Protein AF-A0AAD8ZAQ5-F1 (afdb_monomer_lite)

Structure (mmCIF, N/CA/C/O backbone):
data_AF-A0AAD8ZAQ5-F1
#
_entry.id   AF-A0AAD8ZAQ5-F1
#
loop_
_atom_site.group_PDB
_atom_site.id
_atom_site.type_symbol
_atom_site.label_atom_id
_atom_site.label_alt_id
_atom_site.label_comp_id
_atom_site.label_asym_id
_atom_site.label_entity_id
_atom_site.label_seq_id
_atom_site.pdbx_PDB_ins_code
_atom_site.Cartn_x
_atom_site.Cartn_y
_atom_site.Cartn_z
_atom_site.occupancy
_atom_site.B_iso_or_equiv
_atom_site.auth_seq_id
_atom_site.auth_comp_id
_atom_site.auth_asym_id
_atom_site.auth_atom_id
_atom_site.pdbx_PDB_model_num
ATOM 1 N N . MET A 1 1 ? -4.313 1.802 -10.493 1.00 71.94 1 MET A N 1
ATOM 2 C CA . MET A 1 1 ? -2.948 1.272 -10.569 1.00 71.94 1 MET A CA 1
ATOM 3 C C . MET A 1 1 ? -3.072 -0.177 -10.948 1.00 71.94 1 MET A C 1
ATOM 5 O O . MET A 1 1 ? -3.307 -1.027 -10.097 1.00 71.94 1 MET A O 1
ATOM 9 N N . GLU A 1 2 ? -3.020 -0.402 -12.247 1.00 91.25 2 GLU A N 1
ATOM 10 C CA . GLU A 1 2 ? -2.856 -1.708 -12.868 1.00 91.25 2 GLU A CA 1
ATOM 11 C C . GLU A 1 2 ? -1.371 -1.887 -13.214 1.00 91.25 2 GLU A C 1
ATOM 13 O O . GLU A 1 2 ? -0.685 -0.938 -13.602 1.00 91.25 2 GLU A O 1
ATOM 18 N N . MET A 1 3 ? -0.852 -3.092 -12.996 1.00 94.62 3 MET A N 1
ATOM 19 C CA . MET A 1 3 ? 0.518 -3.459 -13.343 1.00 94.62 3 MET A CA 1
ATOM 20 C C . MET A 1 3 ? 0.480 -4.771 -14.117 1.00 94.62 3 MET A C 1
ATOM 22 O O . MET A 1 3 ? -0.142 -5.737 -13.674 1.00 94.62 3 MET A O 1
ATOM 26 N N . GLU A 1 4 ? 1.159 -4.811 -15.257 1.00 97.12 4 GLU A N 1
ATOM 27 C CA . GLU A 1 4 ? 1.240 -5.985 -16.122 1.00 97.12 4 GLU A CA 1
ATOM 28 C C . GLU A 1 4 ? 2.637 -6.603 -16.058 1.00 97.12 4 GLU A C 1
ATOM 30 O O . GLU A 1 4 ? 3.647 -5.906 -16.154 1.00 97.12 4 GLU A O 1
ATOM 35 N N . VAL A 1 5 ? 2.716 -7.928 -15.933 1.00 97.12 5 VAL A N 1
ATOM 36 C CA . VAL A 1 5 ? 3.996 -8.642 -16.018 1.00 97.12 5 VAL A CA 1
ATOM 37 C C . VAL A 1 5 ? 4.464 -8.653 -17.470 1.00 97.12 5 VAL A C 1
ATOM 39 O O . VAL A 1 5 ? 3.803 -9.224 -18.336 1.00 97.12 5 VAL A O 1
ATOM 42 N N . ILE A 1 6 ? 5.629 -8.062 -17.729 1.00 96.56 6 ILE A N 1
ATOM 43 C CA . ILE A 1 6 ? 6.214 -7.984 -19.079 1.00 96.56 6 ILE A CA 1
ATOM 44 C C . ILE A 1 6 ? 7.356 -8.977 -19.299 1.00 96.56 6 ILE A C 1
ATOM 46 O O . ILE A 1 6 ? 7.776 -9.193 -20.436 1.00 96.56 6 ILE A O 1
ATOM 50 N N . GLY A 1 7 ? 7.865 -9.591 -18.232 1.00 95.38 7 GLY A N 1
ATOM 51 C CA . GLY A 1 7 ? 8.906 -10.606 -18.322 1.00 95.38 7 GLY A CA 1
ATOM 52 C C . GLY A 1 7 ? 9.487 -10.981 -16.968 1.00 95.38 7 GLY A C 1
ATOM 53 O O . GLY A 1 7 ? 9.110 -10.430 -15.937 1.00 95.38 7 GLY A O 1
ATOM 54 N N . ALA A 1 8 ? 10.425 -11.919 -16.992 1.00 94.31 8 ALA A N 1
ATOM 55 C CA . ALA A 1 8 ? 11.219 -12.305 -15.839 1.00 94.31 8 ALA A CA 1
ATOM 56 C C . ALA A 1 8 ? 12.665 -12.564 -16.275 1.00 94.31 8 ALA A C 1
ATOM 58 O O . ALA A 1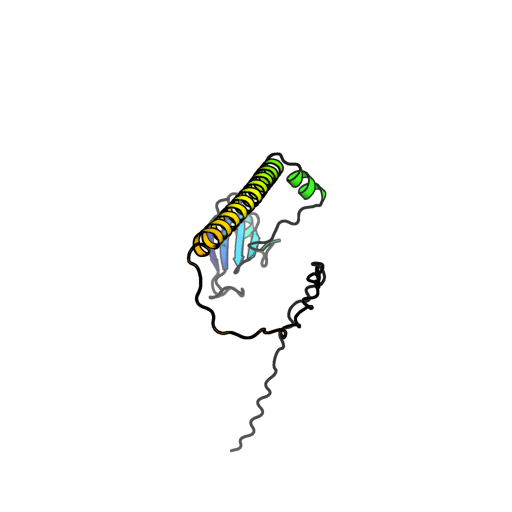 8 ? 12.912 -12.949 -17.421 1.00 94.31 8 ALA A O 1
ATOM 59 N N . ILE A 1 9 ? 13.608 -12.313 -15.373 1.00 93.25 9 ILE A N 1
ATOM 60 C CA . ILE A 1 9 ? 15.035 -12.557 -15.574 1.00 93.25 9 ILE A CA 1
ATOM 61 C C . ILE A 1 9 ? 15.425 -13.724 -14.678 1.00 93.25 9 ILE A C 1
ATOM 63 O O . ILE A 1 9 ? 15.369 -13.597 -13.457 1.00 93.25 9 ILE A O 1
ATOM 67 N N . ASP A 1 10 ? 15.803 -14.838 -15.294 1.00 93.62 10 ASP A N 1
ATOM 68 C CA . ASP A 1 10 ? 16.272 -16.035 -14.595 1.00 93.62 10 ASP A CA 1
ATOM 69 C C . ASP A 1 10 ? 17.726 -15.873 -14.120 1.00 93.62 10 ASP A C 1
ATOM 71 O O . ASP A 1 10 ? 18.494 -15.094 -14.694 1.00 93.62 10 ASP A O 1
ATOM 75 N N . ASP A 1 11 ? 18.108 -16.636 -13.090 1.00 92.88 11 ASP A N 1
ATOM 76 C CA . ASP A 1 11 ? 19.455 -16.666 -12.495 1.00 92.88 11 ASP A CA 1
ATOM 77 C C . ASP A 1 11 ? 19.996 -15.278 -12.076 1.00 92.88 11 ASP A C 1
ATOM 79 O O . ASP A 1 11 ? 21.207 -15.036 -12.040 1.00 92.88 11 ASP A O 1
ATOM 83 N N . PHE A 1 12 ? 19.102 -14.345 -11.747 1.00 91.19 12 PHE A N 1
ATOM 84 C CA . PHE A 1 12 ? 19.448 -13.014 -11.274 1.00 91.19 12 PHE A CA 1
ATOM 85 C C . PHE A 1 12 ? 19.829 -13.055 -9.784 1.00 91.19 12 PHE A C 1
ATOM 87 O O . PHE A 1 12 ? 19.084 -13.629 -8.989 1.00 91.19 12 PHE A O 1
ATOM 94 N N . PRO A 1 13 ? 20.950 -12.436 -9.360 1.00 87.94 13 PRO A N 1
ATOM 95 C CA . PRO A 1 13 ? 21.408 -12.455 -7.970 1.00 87.94 13 PRO A CA 1
ATOM 96 C C . PRO A 1 13 ? 20.539 -11.548 -7.079 1.00 87.94 13 PRO A C 1
ATOM 98 O O . PRO A 1 13 ? 20.970 -10.475 -6.664 1.00 87.94 13 PRO A O 1
ATOM 101 N N . CYS A 1 14 ? 19.313 -11.989 -6.817 1.00 85.06 14 CYS A N 1
ATOM 102 C CA . CYS A 1 14 ? 18.333 -11.385 -5.920 1.00 85.06 14 CYS A CA 1
ATOM 103 C C . CYS A 1 14 ? 18.047 -12.313 -4.738 1.00 85.06 14 CYS A C 1
ATOM 105 O O . CYS A 1 14 ? 18.435 -13.484 -4.728 1.00 85.06 14 CYS A O 1
ATOM 107 N N . GLU A 1 15 ? 17.344 -11.787 -3.744 1.00 82.50 15 GLU A N 1
ATOM 108 C CA . GLU A 1 15 ? 16.957 -12.524 -2.539 1.00 82.50 15 GLU A CA 1
ATOM 109 C C . GLU A 1 15 ? 15.739 -13.446 -2.765 1.00 82.50 15 GLU A C 1
ATOM 111 O O . GLU A 1 15 ? 15.395 -14.260 -1.906 1.00 82.50 15 GLU A O 1
ATOM 116 N N . VAL A 1 16 ? 15.119 -13.390 -3.952 1.00 81.88 16 VAL A N 1
ATOM 117 C CA . VAL A 1 16 ? 13.945 -14.203 -4.309 1.00 81.88 16 VAL A CA 1
ATOM 118 C C . VAL A 1 16 ? 14.311 -15.675 -4.513 1.00 81.88 16 VAL A C 1
ATOM 120 O O . VAL A 1 16 ? 15.282 -16.026 -5.192 1.00 81.88 16 VAL A O 1
ATOM 123 N N . PHE A 1 17 ? 13.469 -16.570 -3.987 1.00 77.81 17 PHE A N 1
ATOM 124 C CA . PHE A 1 17 ? 13.588 -18.007 -4.223 1.00 77.81 17 PHE A CA 1
ATOM 125 C C . PHE A 1 17 ? 13.548 -18.327 -5.725 1.00 77.81 17 PHE A C 1
ATOM 127 O O . PHE A 1 17 ? 12.617 -17.950 -6.432 1.00 77.81 17 PHE A O 1
ATOM 134 N N . GLY A 1 18 ? 14.551 -19.059 -6.209 1.00 83.31 18 GLY A N 1
ATOM 135 C CA . GLY A 1 18 ? 14.679 -19.386 -7.631 1.00 83.31 18 GLY A CA 1
ATOM 136 C C . GLY A 1 18 ? 15.398 -18.325 -8.465 1.00 83.31 18 GLY A C 1
ATOM 137 O O . GLY A 1 18 ? 15.511 -18.525 -9.670 1.00 83.31 18 GLY A O 1
ATOM 138 N N . LEU A 1 19 ? 15.915 -17.252 -7.843 1.00 89.06 19 LEU A N 1
ATOM 139 C CA . LEU A 1 19 ? 16.734 -16.224 -8.501 1.00 89.06 19 LEU A CA 1
ATOM 140 C C . LEU A 1 19 ? 16.043 -15.609 -9.729 1.00 89.06 19 LEU A C 1
ATOM 142 O O . LEU A 1 19 ? 16.692 -15.249 -10.707 1.00 89.06 19 LEU A O 1
ATOM 146 N N . GLN A 1 20 ? 14.713 -15.527 -9.700 1.00 92.50 20 GLN A N 1
ATOM 147 C CA . GLN A 1 20 ? 13.921 -15.010 -10.806 1.00 92.50 20 GLN A CA 1
ATOM 148 C C . GLN A 1 20 ? 13.375 -13.629 -10.449 1.00 92.50 20 GLN A C 1
ATOM 150 O O . GLN A 1 20 ? 12.518 -13.498 -9.576 1.00 92.50 20 GLN A O 1
ATOM 155 N N . LEU A 1 21 ? 13.848 -12.602 -11.155 1.00 93.62 21 LEU A N 1
ATOM 156 C CA . LEU A 1 21 ? 13.397 -11.227 -10.963 1.00 93.62 21 LEU A CA 1
ATOM 157 C C . LEU A 1 21 ? 12.287 -10.894 -11.964 1.00 93.62 21 LEU A C 1
ATOM 159 O O . LEU A 1 21 ? 12.521 -10.866 -13.174 1.00 93.62 21 LEU A O 1
ATOM 163 N N . VAL A 1 22 ? 11.077 -10.636 -11.471 1.00 94.81 22 VAL A N 1
ATOM 164 C CA . VAL A 1 22 ? 9.905 -10.339 -12.310 1.00 94.81 22 VAL A CA 1
ATOM 165 C C . VAL A 1 22 ? 9.854 -8.851 -12.645 1.00 94.81 22 VAL A C 1
ATOM 167 O O . VAL A 1 22 ? 9.978 -8.012 -11.755 1.00 94.81 22 VAL A O 1
ATOM 170 N N . LEU A 1 23 ? 9.633 -8.529 -13.922 1.00 96.50 23 LEU A N 1
ATOM 171 C CA . LEU A 1 23 ? 9.471 -7.169 -14.428 1.00 96.50 23 LEU A CA 1
ATOM 172 C C . LEU A 1 23 ? 7.998 -6.833 -14.669 1.00 96.50 23 LEU A C 1
ATOM 174 O O . LEU A 1 23 ? 7.261 -7.581 -15.317 1.00 96.50 23 LEU A O 1
ATOM 178 N N . LEU A 1 24 ? 7.603 -5.659 -14.195 1.00 97.19 24 LEU A N 1
ATOM 179 C CA . LEU A 1 24 ? 6.243 -5.141 -14.193 1.00 97.19 24 LEU A CA 1
ATOM 180 C C . LEU A 1 24 ? 6.207 -3.806 -14.941 1.00 97.19 24 LEU A C 1
ATOM 182 O O . LEU A 1 24 ? 7.024 -2.927 -14.680 1.00 97.19 24 LEU A O 1
ATOM 186 N N . LEU A 1 25 ? 5.254 -3.637 -15.850 1.00 97.38 25 LEU A N 1
ATOM 187 C CA . LEU A 1 25 ? 4.922 -2.361 -16.475 1.00 97.38 25 LEU A CA 1
ATOM 188 C C . LEU A 1 25 ? 3.709 -1.769 -15.762 1.00 97.38 25 LEU A C 1
ATOM 190 O O . LEU A 1 25 ? 2.661 -2.406 -15.692 1.00 97.38 25 LEU A O 1
ATOM 194 N N . CYS A 1 26 ? 3.845 -0.551 -15.256 1.00 96.75 26 CYS A N 1
ATOM 195 C CA . CYS A 1 26 ? 2.744 0.191 -14.654 1.00 96.75 26 CYS A CA 1
ATOM 196 C C . CYS A 1 26 ? 2.041 1.073 -15.703 1.00 96.75 26 CYS A C 1
ATOM 198 O O . CYS A 1 26 ? 2.641 1.470 -16.705 1.00 96.75 26 CYS A O 1
ATOM 200 N N . GLU A 1 27 ? 0.767 1.404 -15.469 1.00 95.62 27 GLU A N 1
ATOM 201 C CA . GLU A 1 27 ? -0.045 2.311 -16.306 1.00 95.62 27 GLU A CA 1
ATOM 202 C C . GLU A 1 27 ? 0.622 3.674 -16.571 1.00 95.62 27 GLU A C 1
ATOM 204 O O . GLU A 1 27 ? 0.371 4.307 -17.598 1.00 95.62 27 GLU A O 1
ATOM 209 N N . ASP A 1 28 ? 1.472 4.137 -15.653 1.00 94.25 28 ASP A N 1
ATOM 210 C CA . ASP A 1 28 ? 2.235 5.384 -15.777 1.00 94.25 28 ASP A CA 1
ATOM 211 C C . ASP A 1 28 ? 3.435 5.279 -16.745 1.00 94.25 28 ASP A C 1
ATOM 213 O O . ASP A 1 28 ? 4.095 6.279 -17.032 1.00 94.25 28 ASP A O 1
ATOM 217 N N . GLY A 1 29 ? 3.690 4.085 -17.288 1.00 95.44 29 GLY A N 1
ATOM 218 C CA . GLY A 1 29 ? 4.786 3.774 -18.199 1.00 95.44 29 GLY A CA 1
ATOM 219 C C . GLY A 1 29 ? 6.092 3.387 -17.504 1.00 95.44 29 GLY A C 1
ATOM 220 O O . GLY A 1 29 ? 7.036 2.994 -18.196 1.00 95.44 29 GLY A O 1
ATOM 221 N N . ASN A 1 30 ? 6.160 3.466 -16.173 1.00 97.12 30 ASN A N 1
ATOM 222 C CA . ASN A 1 30 ? 7.325 3.056 -15.402 1.00 97.12 30 ASN A CA 1
ATOM 223 C C . ASN A 1 30 ? 7.464 1.528 -15.379 1.00 97.12 30 ASN A C 1
ATOM 225 O O . ASN A 1 30 ? 6.480 0.784 -15.424 1.00 97.12 30 ASN A O 1
ATOM 229 N N . ILE A 1 31 ? 8.711 1.065 -15.294 1.00 97.56 31 ILE A N 1
ATOM 230 C CA . ILE A 1 31 ? 9.061 -0.348 -15.187 1.00 97.56 31 ILE A CA 1
ATOM 231 C C . ILE A 1 31 ? 9.568 -0.626 -13.786 1.00 97.56 31 ILE A C 1
ATOM 233 O O . ILE A 1 31 ? 10.526 0.004 -13.329 1.00 97.56 31 ILE A O 1
ATOM 237 N N . TYR A 1 32 ? 8.974 -1.623 -13.152 1.00 97.00 32 TYR A N 1
ATOM 238 C CA . TYR A 1 32 ? 9.341 -2.072 -11.827 1.00 97.00 32 TYR A CA 1
ATOM 239 C C . TYR A 1 32 ? 9.903 -3.489 -11.856 1.00 97.00 32 TYR A C 1
ATOM 241 O O . TYR A 1 32 ? 9.530 -4.291 -12.709 1.00 97.00 32 TYR A O 1
ATOM 249 N N . ALA A 1 33 ? 10.787 -3.798 -10.918 1.00 95.69 33 ALA A N 1
ATOM 250 C CA . ALA A 1 33 ? 11.210 -5.153 -10.614 1.00 95.69 33 ALA A CA 1
ATOM 251 C C . ALA A 1 33 ? 10.723 -5.529 -9.216 1.00 95.69 33 ALA A C 1
ATOM 253 O O . ALA A 1 33 ? 10.831 -4.726 -8.292 1.00 95.69 33 ALA A O 1
ATOM 254 N N . HIS A 1 34 ? 10.172 -6.727 -9.076 1.00 93.50 34 HIS A N 1
ATOM 255 C CA . HIS A 1 34 ? 9.655 -7.222 -7.806 1.00 93.50 34 HIS A CA 1
ATOM 256 C C . HIS A 1 34 ? 10.655 -8.189 -7.170 1.00 93.50 34 HIS A C 1
ATOM 258 O O . HIS A 1 34 ? 10.898 -9.268 -7.714 1.00 93.50 34 HIS A O 1
ATOM 264 N N . GLU A 1 35 ? 11.192 -7.822 -6.010 1.00 92.31 35 GLU A N 1
ATOM 265 C CA . GLU A 1 35 ? 12.078 -8.648 -5.188 1.00 92.31 35 GLU A CA 1
ATOM 266 C C . GLU A 1 35 ? 11.458 -8.812 -3.796 1.00 92.31 35 GLU A C 1
ATOM 268 O O . GLU A 1 35 ? 11.427 -7.869 -3.017 1.00 92.31 35 GLU A O 1
ATOM 273 N N . ASP A 1 36 ? 10.956 -10.011 -3.490 1.00 88.56 36 ASP A N 1
ATOM 274 C CA . ASP A 1 36 ? 10.325 -10.347 -2.204 1.00 88.56 36 ASP A CA 1
ATOM 275 C C . ASP A 1 36 ? 9.214 -9.357 -1.789 1.00 88.56 36 ASP A C 1
ATOM 277 O O . ASP A 1 36 ? 8.149 -9.354 -2.400 1.00 88.56 36 ASP A O 1
ATOM 281 N N . GLU A 1 37 ? 9.442 -8.501 -0.792 1.00 90.00 37 GLU A N 1
ATOM 282 C CA . GLU A 1 37 ? 8.503 -7.459 -0.352 1.00 90.00 37 GLU A CA 1
ATOM 283 C C . GLU A 1 37 ? 8.885 -6.052 -0.854 1.00 90.00 37 GLU A C 1
ATOM 285 O O . GLU A 1 37 ? 8.384 -5.049 -0.347 1.00 90.00 37 GLU A O 1
ATOM 290 N N . VAL A 1 38 ? 9.773 -5.950 -1.844 1.00 92.50 38 VAL A N 1
ATOM 291 C CA . VAL A 1 38 ? 10.301 -4.685 -2.366 1.00 92.50 38 VAL A CA 1
ATOM 292 C C . VAL A 1 38 ? 9.988 -4.529 -3.849 1.00 92.50 38 VAL A C 1
ATOM 294 O O . VAL A 1 38 ? 10.235 -5.407 -4.679 1.00 92.50 38 VAL A O 1
ATOM 297 N N . LEU A 1 39 ? 9.458 -3.359 -4.200 1.00 93.88 39 LEU A N 1
ATOM 298 C CA . LEU A 1 39 ? 9.255 -2.948 -5.580 1.00 93.88 39 LEU A CA 1
ATOM 299 C C . LEU A 1 39 ? 10.323 -1.922 -5.974 1.00 93.88 39 LEU A C 1
ATOM 301 O O . LEU A 1 39 ? 10.396 -0.829 -5.414 1.00 93.88 39 LEU A O 1
ATOM 305 N N . HIS A 1 40 ? 11.137 -2.254 -6.968 1.00 95.56 40 HIS A N 1
ATOM 306 C CA . HIS A 1 40 ? 12.234 -1.417 -7.449 1.00 95.56 40 HIS A CA 1
ATOM 307 C C . HIS A 1 40 ? 11.823 -0.713 -8.738 1.00 95.56 40 HIS A C 1
ATOM 309 O O . HIS A 1 40 ? 11.517 -1.382 -9.717 1.00 95.56 40 HIS A O 1
ATOM 315 N N . LEU A 1 41 ? 11.850 0.618 -8.798 1.00 96.94 41 LEU A N 1
ATOM 316 C CA . LEU A 1 41 ? 11.702 1.354 -10.057 1.00 96.94 41 LEU A CA 1
ATOM 317 C C . LEU A 1 41 ? 12.984 1.197 -10.881 1.00 96.94 41 LEU A C 1
ATOM 319 O O . LEU A 1 41 ? 13.988 1.841 -10.588 1.00 96.94 41 LEU A O 1
ATOM 323 N N . VAL A 1 42 ? 12.973 0.363 -11.918 1.00 96.94 42 VAL A N 1
ATOM 324 C CA . VAL A 1 42 ? 14.197 -0.004 -12.652 1.00 96.94 42 VAL A CA 1
ATOM 325 C C . VAL A 1 42 ? 14.389 0.741 -13.974 1.00 96.94 42 VAL A C 1
ATOM 327 O O . VAL A 1 42 ? 15.513 0.803 -14.477 1.00 96.94 42 VAL A O 1
ATOM 330 N N . ALA A 1 43 ? 13.322 1.324 -14.527 1.00 97.50 43 ALA A N 1
ATOM 331 C CA . ALA A 1 43 ? 13.359 2.244 -15.668 1.00 97.50 43 ALA A CA 1
ATOM 332 C C . ALA A 1 43 ? 12.082 3.101 -15.707 1.00 97.50 43 ALA A C 1
ATOM 334 O O . ALA A 1 43 ? 11.027 2.655 -15.265 1.00 97.50 43 ALA A O 1
ATOM 335 N N . ARG A 1 44 ? 12.131 4.307 -16.286 1.00 97.00 44 ARG A N 1
ATOM 336 C CA . ARG A 1 44 ? 10.955 5.196 -16.407 1.00 97.00 44 ARG A CA 1
ATOM 337 C C . ARG A 1 44 ? 10.153 4.992 -17.693 1.00 97.00 44 ARG A C 1
ATOM 339 O O . ARG A 1 44 ? 9.176 5.688 -17.944 1.00 97.00 44 ARG A O 1
ATOM 346 N N . SER A 1 45 ? 10.612 4.099 -18.568 1.00 96.44 45 SER A N 1
ATOM 347 C CA . SER A 1 45 ? 9.893 3.699 -19.780 1.00 96.44 45 SER A CA 1
ATOM 348 C C . SER A 1 45 ? 10.457 2.408 -20.366 1.00 96.44 45 SER A C 1
ATOM 350 O O . SER A 1 45 ? 11.645 2.116 -20.217 1.00 96.44 45 SER A O 1
ATOM 352 N N . LEU A 1 46 ? 9.649 1.694 -21.156 1.00 95.75 46 LEU A N 1
ATOM 353 C CA . LEU A 1 46 ? 10.133 0.576 -21.980 1.00 95.75 46 LEU A CA 1
ATOM 354 C C . LEU A 1 46 ? 11.283 0.993 -22.907 1.00 95.75 46 LEU A C 1
ATOM 356 O O . LEU A 1 46 ? 12.232 0.241 -23.108 1.00 95.75 46 LEU A O 1
ATOM 360 N N . LYS A 1 47 ? 11.222 2.205 -23.474 1.00 96.44 47 LYS A N 1
ATOM 361 C CA . LYS A 1 47 ? 12.279 2.708 -24.361 1.00 96.44 47 LYS A CA 1
ATOM 362 C C . LYS A 1 47 ? 13.618 2.791 -23.630 1.00 96.44 47 LYS A C 1
ATOM 364 O O . LYS A 1 47 ? 14.624 2.365 -24.186 1.00 96.44 47 LYS A O 1
ATOM 369 N N . GLU A 1 48 ? 13.610 3.336 -22.417 1.00 96.12 48 GLU A N 1
ATOM 370 C CA . GLU A 1 48 ? 14.794 3.430 -21.564 1.00 96.12 48 GLU A CA 1
ATOM 371 C C . GLU A 1 48 ? 15.318 2.044 -21.181 1.00 96.12 48 GLU A C 1
ATOM 373 O O . GLU A 1 48 ? 16.513 1.797 -21.330 1.00 96.12 48 GLU A O 1
ATOM 378 N N . LEU A 1 49 ? 14.421 1.126 -20.801 1.00 95.12 49 LEU A N 1
ATOM 379 C CA . LEU A 1 49 ? 14.765 -0.260 -20.484 1.00 95.12 49 LEU A CA 1
ATOM 380 C C . LEU A 1 49 ? 15.533 -0.935 -21.633 1.00 95.12 49 LEU A C 1
ATOM 382 O O . LEU A 1 49 ? 16.561 -1.565 -21.405 1.00 95.12 49 LEU A O 1
ATOM 386 N N . PHE A 1 50 ? 15.074 -0.775 -22.879 1.00 94.31 50 PHE A N 1
ATOM 387 C CA . PHE A 1 50 ? 15.735 -1.379 -24.042 1.00 94.31 50 PHE A CA 1
ATOM 388 C C . PHE A 1 50 ? 16.991 -0.634 -24.505 1.00 94.31 50 PHE A C 1
ATOM 390 O O . PHE A 1 50 ? 17.865 -1.250 -25.113 1.00 94.31 50 PHE A O 1
ATOM 397 N N . SER A 1 51 ? 17.094 0.679 -24.270 1.00 95.38 51 SER A N 1
ATOM 398 C CA . SER A 1 51 ? 18.256 1.461 -24.713 1.00 95.38 51 SER A CA 1
ATOM 399 C C . SER A 1 51 ? 19.418 1.423 -23.729 1.00 95.38 51 SER A C 1
ATOM 401 O O . SER A 1 51 ? 20.572 1.385 -24.148 1.00 95.38 51 SER A O 1
ATOM 403 N N . SER A 1 52 ? 19.107 1.482 -22.437 1.00 93.44 52 SER A N 1
ATOM 404 C CA . SER A 1 52 ? 20.073 1.688 -21.354 1.00 93.44 52 SER A CA 1
ATOM 405 C C . SER A 1 52 ? 20.160 0.487 -20.413 1.00 93.44 52 SER A C 1
ATOM 407 O O . SER A 1 52 ? 21.078 0.424 -19.600 1.00 93.44 52 SER A O 1
ATOM 409 N N . GLY A 1 53 ? 19.236 -0.469 -20.535 1.00 92.88 53 GLY A N 1
ATOM 410 C CA . GLY A 1 53 ? 19.069 -1.550 -19.574 1.00 92.88 53 GLY A CA 1
ATOM 411 C C . GLY A 1 53 ? 18.242 -1.117 -18.365 1.00 92.88 53 GLY A C 1
ATOM 412 O O . GLY A 1 53 ? 17.670 -0.027 -18.324 1.00 92.88 53 GLY A O 1
ATOM 413 N N . MET A 1 54 ? 18.183 -2.002 -17.375 1.00 92.69 54 MET A N 1
ATOM 414 C CA . MET A 1 54 ? 17.525 -1.744 -16.098 1.00 92.69 54 MET A CA 1
ATOM 415 C C . MET A 1 54 ? 18.545 -1.296 -15.046 1.00 92.69 54 MET A C 1
ATOM 417 O O . MET A 1 54 ? 19.680 -1.775 -15.034 1.00 92.69 54 MET A O 1
ATOM 421 N N . THR A 1 55 ? 18.135 -0.417 -14.137 1.00 94.62 55 THR A N 1
ATOM 422 C CA . THR A 1 55 ? 18.929 -0.060 -12.955 1.00 94.62 55 THR A CA 1
ATOM 423 C C . THR A 1 55 ? 18.484 -0.920 -11.780 1.00 94.62 55 THR A C 1
ATOM 425 O O . THR A 1 55 ? 17.316 -0.879 -11.415 1.00 94.62 55 THR A O 1
ATOM 428 N N . PHE A 1 56 ? 19.399 -1.667 -11.161 1.00 91.00 56 PHE A N 1
ATOM 429 C CA . PHE A 1 56 ? 19.126 -2.487 -9.976 1.00 91.00 56 PHE A CA 1
ATOM 430 C C . PHE A 1 56 ? 20.121 -2.133 -8.854 1.00 91.00 56 PHE A C 1
ATOM 432 O O . PHE A 1 56 ? 21.309 -1.999 -9.165 1.00 91.00 56 PHE A O 1
ATOM 439 N N . PRO A 1 57 ? 19.695 -1.941 -7.586 1.00 88.62 57 PRO A N 1
ATOM 440 C CA . PRO A 1 57 ? 18.368 -2.184 -6.992 1.00 88.62 57 PRO A CA 1
ATOM 441 C C . PRO A 1 57 ? 17.327 -1.068 -7.237 1.00 88.62 57 PRO A C 1
ATOM 443 O O . PRO A 1 57 ? 16.451 -0.844 -6.421 1.00 88.62 57 PRO A O 1
ATOM 446 N N . GLY A 1 58 ? 17.382 -0.341 -8.350 1.00 91.19 58 GLY A N 1
ATOM 447 C CA . GLY A 1 58 ? 16.358 0.638 -8.724 1.00 91.19 58 GLY A CA 1
ATOM 448 C C . GLY A 1 58 ? 16.788 2.089 -8.525 1.00 91.19 58 GLY A C 1
ATOM 449 O O . GLY A 1 58 ? 17.728 2.403 -7.800 1.00 91.19 58 GLY A O 1
ATOM 450 N N . ILE A 1 59 ? 16.098 2.975 -9.237 1.00 95.44 59 ILE A N 1
ATOM 451 C CA . ILE A 1 59 ? 16.166 4.435 -9.118 1.00 95.44 59 ILE A CA 1
ATOM 452 C C . ILE A 1 59 ? 15.504 4.869 -7.804 1.00 95.44 59 ILE A C 1
ATOM 454 O O . ILE A 1 59 ? 16.005 5.752 -7.114 1.00 95.44 59 ILE A O 1
ATOM 458 N N . GLU A 1 60 ? 14.386 4.220 -7.482 1.00 94.88 60 GLU A N 1
ATOM 459 C CA . GLU A 1 60 ? 13.600 4.361 -6.258 1.00 94.88 60 GLU A CA 1
ATOM 460 C C . GLU A 1 60 ? 13.127 2.966 -5.831 1.00 94.88 60 GLU A C 1
ATOM 462 O O . GLU A 1 60 ? 12.985 2.071 -6.671 1.00 94.88 60 GLU A O 1
ATOM 467 N N . THR A 1 61 ? 12.888 2.779 -4.537 1.00 93.75 61 THR A N 1
ATOM 468 C CA . THR A 1 61 ? 12.438 1.509 -3.954 1.00 93.75 61 THR A CA 1
ATOM 469 C C . THR A 1 61 ? 11.243 1.752 -3.055 1.00 93.75 61 THR A C 1
ATOM 471 O O . THR A 1 61 ? 11.238 2.722 -2.300 1.00 93.75 61 THR A O 1
ATOM 474 N N . PHE A 1 62 ? 10.264 0.857 -3.114 1.00 91.81 62 PHE A N 1
ATOM 475 C CA . PHE A 1 62 ? 9.035 0.935 -2.335 1.00 91.81 62 PHE A CA 1
ATOM 476 C C . PHE A 1 62 ? 8.877 -0.364 -1.554 1.00 91.81 62 PHE A C 1
ATOM 478 O O . PHE A 1 62 ? 8.757 -1.431 -2.160 1.00 91.81 62 PHE A O 1
ATOM 485 N N . GLN A 1 63 ? 8.892 -0.283 -0.224 1.00 91.31 63 GLN A N 1
ATOM 486 C CA . GLN A 1 63 ? 8.708 -1.456 0.622 1.00 91.31 63 GLN A CA 1
ATOM 487 C C . GLN A 1 63 ? 7.210 -1.731 0.808 1.00 91.31 63 GLN A C 1
ATOM 489 O O . GLN A 1 63 ? 6.415 -0.838 1.117 1.00 91.31 63 GLN A O 1
ATOM 494 N N . LEU A 1 64 ? 6.804 -2.986 0.634 1.00 87.12 64 LEU A N 1
ATOM 495 C CA . LEU A 1 64 ? 5.441 -3.415 0.902 1.00 87.12 64 LEU A CA 1
ATOM 496 C C . LEU A 1 64 ? 5.100 -3.160 2.374 1.00 87.12 64 LEU A C 1
ATOM 498 O O . LEU A 1 64 ? 5.819 -3.566 3.283 1.00 87.12 64 LEU A O 1
ATOM 502 N N . GLY A 1 65 ? 3.980 -2.479 2.607 1.00 83.75 65 GLY A N 1
ATOM 503 C CA . GLY A 1 65 ? 3.539 -2.135 3.958 1.00 83.75 65 GLY A CA 1
ATOM 504 C C . GLY A 1 65 ? 4.293 -0.965 4.594 1.00 83.75 65 GLY A C 1
ATOM 505 O O . GLY A 1 65 ? 4.043 -0.668 5.762 1.00 83.75 65 GLY A O 1
ATOM 506 N N . GLU A 1 66 ? 5.168 -0.274 3.857 1.00 83.56 66 GLU A N 1
ATOM 507 C CA . GLU A 1 66 ? 5.760 0.974 4.329 1.00 83.56 66 GLU A CA 1
ATOM 508 C C . GLU A 1 66 ? 4.663 2.012 4.568 1.00 83.56 66 GLU A C 1
ATOM 510 O O . GLU A 1 66 ? 3.894 2.378 3.674 1.00 83.56 66 GLU A O 1
ATOM 515 N N . CYS A 1 67 ? 4.557 2.468 5.815 1.00 72.38 67 CYS A N 1
ATOM 516 C CA . CYS A 1 67 ? 3.688 3.583 6.140 1.00 72.38 67 CYS A CA 1
ATOM 517 C C . CYS A 1 67 ? 4.281 4.844 5.523 1.00 72.38 67 CYS A C 1
ATOM 519 O O . CYS A 1 67 ? 5.429 5.181 5.802 1.00 72.38 67 CYS A O 1
ATOM 521 N N . PHE A 1 68 ? 3.474 5.576 4.756 1.00 71.25 68 PHE A N 1
ATOM 522 C CA . PHE A 1 68 ? 3.838 6.920 4.329 1.00 71.25 68 PHE A CA 1
ATOM 523 C C . PHE A 1 68 ? 4.233 7.752 5.556 1.00 71.25 68 PHE A C 1
ATOM 525 O O . PHE A 1 68 ? 3.458 7.872 6.512 1.00 71.25 68 PHE A O 1
ATOM 532 N N . GLU A 1 69 ? 5.442 8.309 5.540 1.00 75.19 69 GLU A N 1
ATOM 533 C CA . GLU A 1 69 ? 5.835 9.312 6.520 1.00 75.19 69 GLU A CA 1
ATOM 534 C C . GLU A 1 69 ? 5.020 10.576 6.247 1.00 75.19 69 GLU A C 1
ATOM 536 O O . GLU A 1 69 ? 5.279 11.307 5.295 1.00 75.19 69 GLU A O 1
ATOM 541 N N . TYR A 1 70 ? 4.001 10.816 7.069 1.00 79.38 70 TYR A N 1
ATOM 542 C CA . TYR A 1 70 ? 3.274 12.078 7.037 1.00 79.38 70 TYR A CA 1
ATOM 543 C C . TYR A 1 70 ? 4.100 13.161 7.714 1.00 79.38 70 TYR A C 1
ATOM 545 O O . TYR A 1 70 ? 4.631 12.955 8.813 1.00 79.38 70 TYR A O 1
ATOM 553 N N . THR A 1 71 ? 4.134 14.348 7.114 1.00 87.06 71 THR A N 1
ATOM 554 C CA . THR A 1 71 ? 4.568 15.529 7.861 1.00 87.06 71 THR A CA 1
ATOM 555 C C . THR A 1 71 ? 3.559 15.857 8.963 1.00 87.06 71 THR A C 1
ATOM 557 O O . THR A 1 71 ? 2.398 15.430 8.938 1.00 87.06 71 THR A O 1
ATOM 560 N N . GLU A 1 72 ? 3.983 16.639 9.957 1.00 88.38 72 GLU A N 1
ATOM 561 C CA . GLU A 1 72 ? 3.092 17.066 11.039 1.00 88.38 72 GLU A CA 1
ATOM 562 C C . GLU A 1 72 ? 1.892 17.859 10.488 1.00 88.38 72 GLU A C 1
ATOM 564 O O . GLU A 1 72 ? 0.758 17.681 10.937 1.00 88.38 72 GLU A O 1
ATOM 569 N N . GLU A 1 73 ? 2.109 18.682 9.458 1.00 91.00 73 GLU A N 1
ATOM 570 C CA . GLU A 1 73 ? 1.051 19.439 8.792 1.00 91.00 73 GLU A CA 1
ATOM 571 C C . GLU A 1 73 ? 0.047 18.536 8.063 1.00 91.00 73 GLU A C 1
ATOM 573 O O . GLU A 1 73 ? -1.165 18.754 8.156 1.00 91.00 73 GLU A O 1
ATOM 578 N N . GLU A 1 74 ? 0.527 17.514 7.352 1.00 89.62 74 GLU A N 1
ATOM 579 C CA . GLU A 1 74 ? -0.325 16.553 6.645 1.00 89.62 74 GLU A CA 1
ATOM 580 C C . GLU A 1 74 ? -1.165 15.735 7.621 1.00 89.62 74 GLU A C 1
ATOM 582 O O . GLU A 1 74 ? -2.378 15.595 7.437 1.00 89.62 74 GLU A O 1
ATOM 587 N N . TYR A 1 75 ? -0.545 15.267 8.704 1.00 88.94 75 TYR A N 1
ATOM 588 C CA . TYR A 1 75 ? -1.231 14.538 9.760 1.00 88.94 75 TYR A CA 1
ATOM 589 C C . TYR A 1 75 ? -2.337 15.379 10.407 1.00 88.94 75 TYR A C 1
ATOM 591 O O . TYR A 1 75 ? -3.469 14.913 10.569 1.00 88.94 75 TYR A O 1
ATOM 599 N N . ASN A 1 76 ? -2.045 16.643 10.728 1.00 91.88 76 ASN A N 1
ATOM 600 C CA . ASN A 1 76 ? -3.027 17.556 11.307 1.00 91.88 76 ASN A CA 1
ATOM 601 C C . ASN A 1 76 ? -4.198 17.804 10.352 1.00 91.88 76 ASN A C 1
ATOM 603 O O . ASN A 1 76 ? -5.356 17.728 10.765 1.00 91.88 76 ASN A O 1
ATOM 607 N N . LYS A 1 77 ? -3.921 17.998 9.060 1.00 93.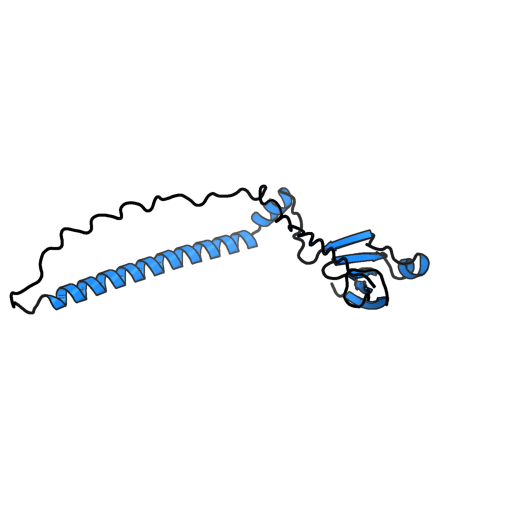19 77 LYS A N 1
ATOM 608 C CA . LYS A 1 77 ? -4.962 18.156 8.039 1.00 93.19 77 LYS A CA 1
ATOM 609 C C . LYS A 1 77 ? -5.872 16.927 7.948 1.00 93.19 77 LYS A C 1
ATOM 611 O O . LYS A 1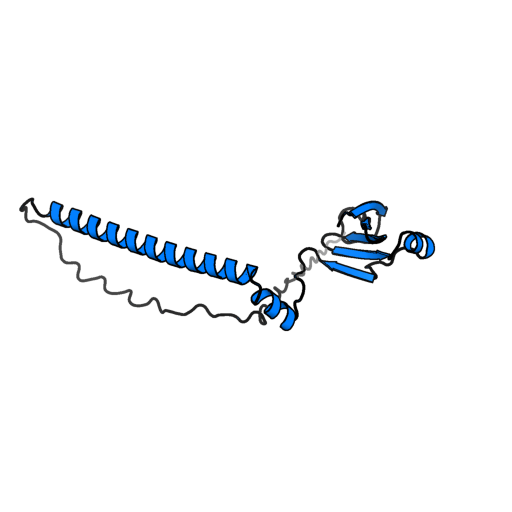 77 ? -7.090 17.078 7.864 1.00 93.19 77 LYS A O 1
ATOM 616 N N . ILE A 1 78 ? -5.304 15.720 7.991 1.00 90.75 78 ILE A N 1
ATOM 617 C CA . ILE A 1 78 ? -6.076 14.468 8.007 1.00 90.75 78 ILE A CA 1
ATOM 618 C C . ILE A 1 78 ? -6.944 14.403 9.268 1.00 90.75 78 ILE A C 1
ATOM 620 O O . ILE A 1 78 ? -8.138 14.115 9.185 1.00 90.75 78 ILE A O 1
ATOM 624 N N . MET A 1 79 ? -6.382 14.731 10.431 1.00 90.06 79 MET A N 1
ATOM 625 C CA . MET A 1 79 ? -7.106 14.728 11.705 1.00 90.06 79 MET A CA 1
ATOM 626 C C . MET A 1 79 ? -8.235 15.760 11.782 1.00 90.06 79 MET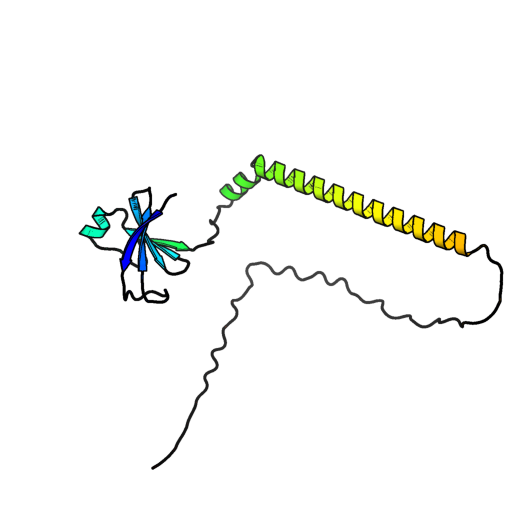 A C 1
ATOM 628 O O . MET A 1 79 ? -9.200 15.561 12.528 1.00 90.06 79 MET A O 1
ATOM 632 N N . GLU A 1 80 ? -8.135 16.846 11.020 1.00 93.25 80 GLU A N 1
ATOM 633 C CA . GLU A 1 80 ? -9.164 17.877 10.918 1.00 93.25 80 GLU A CA 1
ATOM 634 C C . GLU A 1 80 ? -10.273 17.558 9.908 1.00 93.25 80 GLU A C 1
ATOM 636 O O . GLU A 1 80 ? -11.298 18.254 9.918 1.00 93.25 80 GLU A O 1
ATOM 641 N N . SER A 1 81 ? -10.110 16.516 9.088 1.00 94.31 81 SER A N 1
ATOM 642 C CA . SER A 1 81 ? -11.111 16.099 8.102 1.00 94.31 81 SER A CA 1
ATOM 643 C C . SER A 1 81 ? -12.448 15.720 8.746 1.00 94.31 81 SER A C 1
ATOM 645 O O . SER A 1 81 ? -12.520 15.252 9.890 1.00 94.31 81 SER A O 1
ATOM 647 N N . SER A 1 82 ? -13.530 15.949 8.001 1.00 95.06 82 SER A N 1
ATOM 648 C CA . SER A 1 82 ? -14.894 15.587 8.401 1.00 95.06 82 SER A CA 1
ATOM 649 C C . SER A 1 82 ? -15.024 14.096 8.689 1.00 95.06 82 SER A C 1
ATOM 651 O O . SER A 1 82 ? -15.606 13.717 9.698 1.00 95.06 82 SER A O 1
ATOM 653 N N . GLU A 1 83 ? -14.418 13.275 7.841 1.00 94.50 83 GLU A N 1
ATOM 654 C CA . GLU A 1 83 ? -14.469 11.822 7.854 1.00 94.50 83 GLU A CA 1
ATOM 655 C C . GLU A 1 83 ? -13.839 11.277 9.138 1.00 94.50 83 GLU A C 1
ATOM 657 O O . GLU A 1 83 ? -14.452 10.488 9.856 1.00 94.50 83 GLU A O 1
ATOM 662 N N . VAL A 1 84 ? -12.641 11.755 9.498 1.00 93.38 84 VAL A N 1
ATOM 663 C CA . VAL A 1 84 ? -11.967 11.332 10.735 1.00 93.38 84 VAL A CA 1
ATOM 664 C C . VAL A 1 84 ? -12.732 11.803 11.971 1.00 93.38 84 VAL A C 1
ATOM 666 O O . VAL A 1 84 ? -12.807 11.079 12.966 1.00 93.38 84 VAL A O 1
ATOM 669 N N . LYS A 1 85 ? -13.317 13.004 11.933 1.00 95.69 85 LYS A N 1
ATOM 670 C CA . LYS A 1 85 ? -14.137 13.522 13.036 1.00 95.69 85 LYS A CA 1
ATOM 671 C C . LYS A 1 85 ? -15.412 12.708 13.232 1.00 95.69 85 LYS A C 1
ATOM 673 O O . LYS A 1 85 ? -15.736 12.390 14.372 1.00 95.69 85 LYS A O 1
ATOM 678 N N . GLU A 1 86 ? -16.095 12.348 12.152 1.00 97.00 86 GLU A N 1
ATOM 679 C CA . GLU A 1 86 ? -17.294 11.509 12.191 1.00 97.00 86 GLU A CA 1
ATOM 680 C C . GLU A 1 86 ? -16.971 10.122 12.752 1.00 97.00 86 GLU A C 1
ATOM 682 O O . GLU A 1 86 ? -17.613 9.682 13.702 1.00 97.00 86 GLU A O 1
ATOM 687 N N . VAL A 1 87 ? -15.900 9.484 12.271 1.00 97.06 87 VAL A N 1
ATOM 688 C CA . VAL A 1 87 ? -15.446 8.187 12.798 1.00 97.06 87 VAL A CA 1
ATOM 689 C C . VAL A 1 87 ? -15.113 8.270 14.291 1.00 97.06 87 VAL A C 1
ATOM 691 O O . VAL A 1 87 ? -15.489 7.385 15.061 1.00 97.06 87 VAL A O 1
ATOM 694 N N . LYS A 1 88 ? -14.436 9.337 14.735 1.00 95.19 88 LYS A N 1
ATOM 695 C CA . LYS A 1 88 ? -14.138 9.552 16.162 1.00 95.19 88 LYS A CA 1
ATOM 696 C C . LYS A 1 88 ? -15.402 9.727 16.997 1.00 95.19 88 LYS A C 1
ATOM 698 O O . LYS A 1 88 ? -15.464 9.218 18.114 1.00 95.19 88 LYS A O 1
ATOM 703 N N . GLU A 1 89 ? -16.381 10.450 16.472 1.00 97.06 89 GLU A N 1
ATOM 704 C CA . GLU A 1 89 ? -17.644 10.704 17.153 1.00 97.06 89 GLU A CA 1
ATOM 705 C C . GLU A 1 89 ? -18.481 9.427 17.282 1.00 97.06 89 GLU A C 1
ATOM 707 O O . GLU A 1 89 ? -18.945 9.106 18.374 1.00 97.06 89 GLU A O 1
ATOM 712 N N . GLU A 1 90 ? -18.615 8.653 16.206 1.00 97.62 90 GLU A N 1
ATOM 713 C CA . GLU A 1 90 ? -19.312 7.364 16.233 1.00 97.62 90 GLU A CA 1
ATOM 714 C C . GLU A 1 90 ? -18.619 6.376 17.176 1.00 97.62 90 GLU A C 1
ATOM 716 O O . GLU A 1 90 ? -19.276 5.713 17.980 1.00 97.62 90 GLU A O 1
ATOM 721 N N . HIS A 1 91 ? -17.283 6.343 17.172 1.00 97.62 91 HIS A N 1
ATOM 722 C CA . HIS A 1 91 ? -16.524 5.546 18.131 1.00 97.62 91 HIS A CA 1
ATOM 723 C C . HIS A 1 91 ? -16.783 5.981 19.582 1.00 97.62 91 HIS A C 1
ATOM 725 O O . HIS A 1 91 ? -16.941 5.131 20.459 1.00 97.62 91 HIS A O 1
ATOM 731 N N . ARG A 1 92 ? -16.860 7.293 19.853 1.00 97.81 92 ARG A N 1
ATOM 732 C CA . ARG A 1 92 ? -17.185 7.816 21.188 1.00 97.81 92 ARG A CA 1
ATOM 733 C C . ARG A 1 92 ? -18.578 7.373 21.632 1.00 97.81 92 ARG A C 1
ATOM 735 O O . ARG A 1 92 ? -18.701 6.806 22.713 1.00 97.81 92 ARG A O 1
ATOM 742 N N . LYS A 1 93 ? -19.598 7.579 20.796 1.00 98.19 93 LYS A N 1
ATOM 743 C CA . LYS A 1 93 ? -20.982 7.178 21.102 1.00 98.19 93 LYS A CA 1
ATOM 744 C C . LYS A 1 93 ? -21.099 5.679 21.343 1.00 98.19 93 LYS A C 1
ATOM 746 O O . LYS A 1 93 ? -21.776 5.263 22.275 1.00 98.19 93 LYS A O 1
ATOM 751 N N . PHE A 1 94 ? -20.428 4.870 20.523 1.00 98.19 94 PHE A N 1
ATOM 752 C CA . PHE A 1 94 ? -20.417 3.420 20.684 1.00 98.19 94 PHE A CA 1
ATOM 753 C C . PHE A 1 94 ? -19.833 3.013 22.039 1.00 98.19 94 PHE A C 1
ATOM 755 O O . PHE A 1 94 ? -20.412 2.186 22.736 1.00 98.19 94 PHE A O 1
ATOM 762 N N . ARG A 1 95 ? -18.725 3.636 22.454 1.00 97.88 95 ARG A N 1
ATOM 763 C CA . ARG A 1 95 ? -18.135 3.391 23.775 1.00 97.88 95 ARG A CA 1
ATOM 764 C C . ARG A 1 95 ? -19.069 3.783 24.914 1.00 97.88 95 ARG A C 1
ATOM 766 O O . ARG A 1 95 ? -19.270 2.985 25.818 1.00 97.88 95 ARG A O 1
ATOM 773 N N . GLU A 1 96 ? -19.662 4.972 24.843 1.00 98.00 96 GLU A N 1
ATOM 774 C CA . GLU A 1 96 ? -20.624 5.439 25.849 1.00 98.00 96 GLU A CA 1
ATOM 775 C C . GLU A 1 96 ? -21.834 4.500 25.949 1.00 98.00 96 GLU A C 1
ATOM 777 O O . GLU A 1 96 ? -22.292 4.186 27.046 1.00 98.00 96 GLU A O 1
ATOM 782 N N . TYR A 1 97 ? -22.325 4.008 24.812 1.00 97.88 97 TYR A N 1
ATOM 783 C CA . TYR A 1 97 ? -23.395 3.018 24.767 1.00 97.88 97 TYR A CA 1
ATOM 784 C C . TYR A 1 97 ? -23.001 1.703 25.457 1.00 97.88 97 TYR A C 1
ATOM 786 O O . TYR A 1 97 ? -23.759 1.230 26.303 1.00 97.88 97 TYR A O 1
ATOM 794 N N . LEU A 1 98 ? -21.818 1.148 25.159 1.00 97.88 98 LEU A N 1
ATOM 795 C CA . LEU A 1 98 ? -21.336 -0.075 25.816 1.00 97.88 98 LEU A CA 1
ATOM 796 C C . LEU A 1 98 ? -21.176 0.107 27.325 1.00 97.88 98 LEU A C 1
ATOM 798 O O . LEU A 1 98 ? -21.540 -0.784 28.091 1.00 97.88 98 LEU A O 1
ATOM 802 N N . ASP A 1 99 ? -20.639 1.250 27.752 1.00 97.69 99 ASP A N 1
ATOM 803 C CA . ASP A 1 99 ? -20.455 1.548 29.171 1.00 97.69 99 ASP A CA 1
ATOM 804 C C . ASP A 1 99 ? -21.809 1.549 29.900 1.00 97.69 99 ASP A C 1
ATOM 806 O O . ASP A 1 99 ? -21.945 0.959 30.975 1.00 97.69 99 ASP A O 1
ATOM 810 N N . LEU A 1 100 ? -22.838 2.154 29.298 1.00 97.44 100 LEU A N 1
ATOM 811 C CA . LEU A 1 100 ? -24.195 2.167 29.848 1.00 97.44 100 LEU A CA 1
ATOM 812 C C . LEU A 1 100 ? -24.838 0.776 29.862 1.00 97.44 100 LEU A C 1
ATOM 814 O O . LEU A 1 100 ? -25.444 0.399 30.865 1.00 97.44 100 LEU A O 1
ATOM 818 N N . GLU A 1 101 ? -24.703 0.010 28.780 1.00 97.50 101 GLU A N 1
ATOM 819 C CA . GLU A 1 101 ? -25.238 -1.352 28.685 1.00 97.50 101 GLU A CA 1
ATOM 820 C C . GLU A 1 101 ? -24.615 -2.269 29.747 1.00 97.50 101 GLU A C 1
ATOM 822 O O . GLU A 1 101 ? -25.327 -2.990 30.451 1.00 97.50 101 GLU A O 1
ATOM 827 N N . LEU A 1 102 ? -23.296 -2.180 29.934 1.00 97.88 102 LEU A N 1
ATOM 828 C CA . LEU A 1 102 ? -22.583 -2.932 30.961 1.00 97.88 102 LEU A CA 1
ATOM 829 C C . LEU A 1 102 ? -23.054 -2.551 32.369 1.00 97.88 102 LEU A C 1
ATOM 831 O O . LEU A 1 102 ? -23.309 -3.430 33.194 1.00 97.88 102 LEU A O 1
ATOM 835 N N . LEU A 1 103 ? -23.189 -1.254 32.658 1.00 97.38 103 LEU A N 1
ATOM 836 C CA . LEU A 1 103 ? -23.674 -0.781 33.958 1.00 97.38 103 LEU A CA 1
ATOM 837 C C . LEU A 1 103 ? -25.102 -1.253 34.247 1.00 97.38 103 LEU A C 1
ATOM 839 O O . LEU A 1 103 ? -25.404 -1.630 35.386 1.00 97.38 103 LEU A O 1
ATOM 843 N N . GLN A 1 104 ? -25.967 -1.264 33.232 1.00 97.31 104 GLN A N 1
ATOM 844 C CA . GLN A 1 104 ? -27.327 -1.771 33.365 1.00 97.31 104 GLN A CA 1
ATOM 845 C C . GLN A 1 104 ? -27.318 -3.266 33.691 1.00 97.31 104 GLN A C 1
ATOM 847 O O . GLN A 1 104 ? -27.910 -3.668 34.691 1.00 97.31 104 GLN A O 1
ATOM 852 N N . ALA A 1 105 ? -26.563 -4.066 32.932 1.00 97.25 105 ALA A N 1
ATOM 853 C CA . ALA A 1 105 ? -26.440 -5.500 33.175 1.00 97.25 105 ALA A CA 1
ATOM 854 C C . ALA A 1 105 ? -25.937 -5.801 34.598 1.00 97.25 105 ALA A C 1
ATOM 856 O O . ALA A 1 105 ? -26.504 -6.636 35.299 1.00 97.25 105 ALA A O 1
ATOM 857 N N . LEU A 1 106 ? -24.911 -5.083 35.070 1.00 97.06 106 LEU A N 1
ATOM 858 C CA . LEU A 1 106 ? -24.396 -5.232 36.437 1.00 97.06 106 LEU A CA 1
ATOM 859 C C . LEU A 1 106 ? -25.443 -4.884 37.505 1.00 97.06 106 LEU A C 1
ATOM 861 O O . LEU A 1 106 ? -25.497 -5.530 38.555 1.00 97.06 106 LEU A O 1
ATOM 865 N N . THR A 1 107 ? -26.272 -3.875 37.248 1.00 96.94 107 THR A N 1
ATOM 866 C CA . THR A 1 107 ? -27.354 -3.475 38.154 1.00 96.94 107 THR A CA 1
ATOM 867 C C . THR A 1 107 ? -28.446 -4.540 38.205 1.00 96.94 107 THR A C 1
ATOM 869 O O . THR A 1 107 ? -28.873 -4.922 39.295 1.00 96.94 107 THR A O 1
ATOM 872 N N . ASP A 1 108 ? -28.833 -5.080 37.051 1.00 96.44 108 ASP A N 1
ATOM 873 C CA . ASP A 1 108 ? -29.835 -6.140 36.950 1.00 96.44 108 ASP A CA 1
ATOM 874 C C . ASP A 1 108 ? -29.363 -7.415 37.668 1.00 96.44 108 ASP A C 1
ATOM 876 O O . ASP A 1 108 ? -30.096 -7.974 38.489 1.00 96.44 108 ASP A O 1
ATOM 880 N N . PHE A 1 109 ? -28.103 -7.821 37.461 1.00 96.12 109 PHE A N 1
ATOM 881 C CA . PHE A 1 109 ? -27.504 -8.956 38.173 1.00 96.12 109 PHE A CA 1
ATOM 882 C C . PHE A 1 109 ? -27.501 -8.756 39.690 1.00 96.12 109 PHE A C 1
ATOM 884 O O . PHE A 1 109 ? -27.799 -9.682 40.447 1.00 96.12 109 PHE A O 1
ATOM 891 N N . LYS A 1 110 ? -27.185 -7.544 40.155 1.00 95.94 110 LYS A N 1
ATOM 892 C CA . LYS A 1 110 ? -27.179 -7.220 41.583 1.00 95.94 110 LYS A CA 1
ATOM 893 C C . LYS A 1 110 ? -28.569 -7.363 42.207 1.00 95.94 110 LYS A C 1
ATOM 895 O O . LYS A 1 110 ? -28.687 -7.929 43.296 1.00 95.94 110 LYS A O 1
ATOM 900 N N . GLU A 1 111 ? -29.610 -6.852 41.552 1.00 95.06 111 GLU A N 1
ATOM 901 C CA . GLU A 1 111 ? -30.978 -6.956 42.071 1.00 95.06 111 GLU A CA 1
ATOM 902 C C . GLU A 1 111 ? -31.502 -8.396 42.015 1.00 95.06 111 GLU A C 1
ATOM 904 O O . GLU A 1 111 ? -32.176 -8.828 42.953 1.00 95.06 111 GLU A O 1
ATOM 909 N N . GLN A 1 112 ? -31.125 -9.178 40.998 1.00 94.12 112 GLN A N 1
ATOM 910 C CA . GLN A 1 112 ? -31.459 -10.601 40.937 1.00 94.12 112 GLN A CA 1
ATOM 911 C C . GLN A 1 112 ? -30.854 -11.381 42.114 1.00 94.12 112 GLN A C 1
ATOM 913 O O . GLN A 1 112 ? -31.577 -12.081 42.823 1.00 94.12 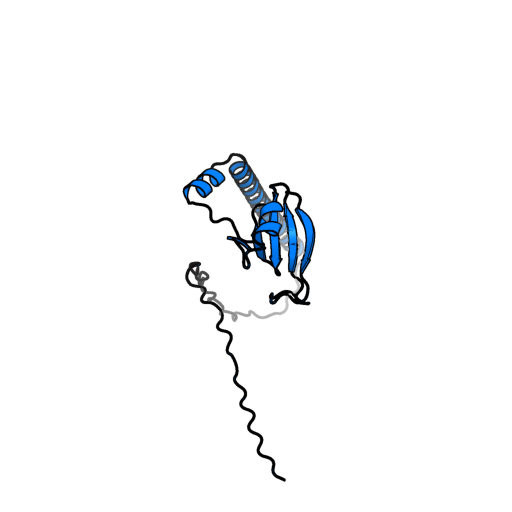112 GLN A O 1
ATOM 918 N N . ILE A 1 113 ? -29.558 -11.191 42.389 1.00 93.62 113 ILE A N 1
ATOM 919 C CA . ILE A 1 113 ? -28.874 -11.822 43.530 1.00 93.62 113 ILE A CA 1
ATOM 920 C C . ILE A 1 113 ? -29.579 -11.468 44.846 1.00 93.62 113 ILE A C 1
ATOM 922 O O . ILE A 1 113 ? -29.819 -12.327 45.695 1.00 93.62 113 ILE A O 1
ATOM 926 N N . LYS A 1 114 ? -29.950 -10.197 45.021 1.00 94.06 114 LYS A N 1
ATOM 927 C CA . LYS A 1 114 ? -30.647 -9.725 46.221 1.00 94.06 114 LYS A CA 1
ATOM 928 C C . LYS A 1 114 ? -32.030 -10.366 46.384 1.00 94.06 114 LYS A C 1
ATOM 930 O O . LYS A 1 114 ? -32.393 -10.732 47.502 1.00 94.06 114 LYS A O 1
ATOM 935 N N . ALA A 1 115 ? -32.789 -10.514 45.298 1.00 90.56 115 ALA A N 1
ATOM 936 C CA . ALA A 1 115 ? -34.099 -11.160 45.318 1.00 90.56 115 ALA A CA 1
ATOM 937 C C . ALA A 1 115 ? -33.996 -12.654 45.683 1.00 90.56 115 ALA A C 1
ATOM 939 O O . ALA A 1 115 ? -34.755 -13.143 46.525 1.00 90.56 115 ALA A O 1
ATOM 940 N N . GLU A 1 116 ? -33.011 -13.362 45.129 1.00 89.69 116 GLU A N 1
ATOM 941 C CA . GLU A 1 116 ? -32.724 -14.766 45.455 1.00 89.69 116 GLU A CA 1
ATOM 942 C C . GLU A 1 116 ? -32.320 -14.941 46.932 1.00 89.69 116 GLU A C 1
ATOM 944 O O . GLU A 1 116 ? -32.842 -15.816 47.621 1.00 89.69 116 GLU A O 1
ATOM 949 N N . LEU A 1 117 ? -31.491 -14.044 47.475 1.00 82.88 117 LEU A N 1
ATOM 950 C CA . LEU A 1 117 ? -31.126 -14.035 48.900 1.00 82.88 117 LEU A CA 1
ATOM 951 C C . LEU A 1 117 ? -32.317 -13.753 49.832 1.00 82.88 117 LEU A C 1
ATOM 953 O O . LEU A 1 117 ? -32.404 -14.351 50.901 1.00 82.88 117 LEU A O 1
ATOM 957 N N . SER A 1 118 ? -33.240 -12.868 49.438 1.00 79.31 118 SER A N 1
ATOM 958 C CA . SER A 1 118 ? -34.442 -12.562 50.235 1.00 79.31 118 SER A CA 1
ATOM 959 C C . SER A 1 118 ? -35.511 -13.659 50.204 1.00 79.31 118 SER A C 1
ATOM 961 O O . SER A 1 118 ? -36.257 -13.809 51.165 1.00 79.31 118 SER A O 1
ATOM 963 N N . SER A 1 119 ? -35.581 -14.448 49.128 1.00 66.38 119 SER A N 1
ATOM 964 C CA . SER A 1 119 ? -36.524 -15.572 49.012 1.00 66.38 119 SER A CA 1
ATOM 965 C C . SER A 1 119 ? -35.998 -16.861 49.656 1.00 66.38 119 SER A C 1
ATOM 967 O O . SER A 1 119 ? -36.786 -17.736 50.006 1.00 66.38 119 SER A O 1
ATOM 969 N N . ALA A 1 120 ? -34.685 -16.959 49.887 1.00 60.81 120 ALA A N 1
ATOM 970 C CA . ALA A 1 120 ? -34.062 -18.058 50.621 1.00 60.81 120 ALA A CA 1
ATOM 971 C C . ALA A 1 120 ? -34.192 -17.944 52.159 1.00 60.81 120 ALA A C 1
ATOM 973 O O . ALA A 1 120 ? -33.902 -18.915 52.856 1.00 60.81 120 ALA A O 1
ATOM 974 N N . SER A 1 121 ? -34.625 -16.797 52.708 1.00 52.75 121 SER A N 1
ATOM 975 C CA . SER A 1 121 ? -34.712 -16.573 54.165 1.00 52.75 121 SER A CA 1
ATOM 976 C C . SER A 1 121 ? -36.058 -16.924 54.825 1.00 52.75 121 SER A C 1
ATOM 978 O O . SER A 1 121 ? -36.152 -16.838 56.047 1.00 52.75 121 SER A O 1
ATOM 980 N N . ASP A 1 122 ? -37.073 -17.372 54.074 1.00 46.31 122 ASP A N 1
ATOM 981 C CA . ASP A 1 122 ? -38.405 -17.745 54.602 1.00 46.31 122 ASP A CA 1
ATOM 982 C C . ASP A 1 122 ? -38.596 -19.266 54.823 1.00 46.31 122 ASP A C 1
ATOM 984 O O . ASP A 1 122 ? -39.683 -19.818 54.647 1.00 46.31 122 ASP A O 1
ATOM 988 N N . VAL A 1 123 ? -37.548 -19.969 55.268 1.00 43.16 123 VAL A N 1
ATOM 989 C CA . VAL A 1 123 ? -37.668 -21.293 55.909 1.00 43.16 123 VAL A CA 1
ATOM 990 C C . VAL A 1 123 ? -36.889 -21.254 57.224 1.00 43.16 123 VAL A C 1
ATOM 992 O O . VAL A 1 123 ? -35.662 -21.186 57.232 1.00 43.16 123 VAL A O 1
ATOM 995 N N . GLN A 1 124 ? -37.601 -21.246 58.354 1.00 43.66 124 GLN A N 1
ATOM 996 C CA . GLN A 1 124 ? -36.983 -21.187 59.678 1.00 43.66 124 GLN A CA 1
ATOM 997 C C . GLN A 1 124 ? -36.366 -22.526 60.114 1.00 43.66 124 GLN A C 1
ATOM 999 O O . GLN A 1 124 ? -37.024 -23.562 60.105 1.00 43.66 124 GLN A O 1
ATOM 1004 N N . THR A 1 125 ? -35.124 -22.391 60.595 1.00 40.56 125 THR A N 1
ATOM 1005 C CA . THR A 1 125 ? -34.427 -23.111 61.678 1.00 40.56 125 THR A CA 1
ATOM 1006 C C . THR A 1 125 ? -34.214 -24.620 61.571 1.00 40.56 125 THR A C 1
ATOM 1008 O O . THR A 1 125 ? -35.094 -25.399 61.913 1.00 40.56 125 THR A O 1
ATOM 1011 N N . GLU A 1 126 ? -32.951 -25.004 61.365 1.00 35.47 126 GLU A N 1
ATOM 1012 C CA . GLU A 1 126 ? -32.313 -25.940 62.292 1.00 35.47 126 GLU A CA 1
ATOM 1013 C C . GLU A 1 126 ? -30.872 -25.491 62.577 1.00 35.47 126 GLU A C 1
ATOM 1015 O O . GLU A 1 126 ? -30.075 -25.178 61.693 1.00 35.47 126 GLU A O 1
ATOM 1020 N N . GLU A 1 127 ? -30.604 -25.363 63.863 1.00 49.31 127 GLU A N 1
ATOM 1021 C CA . GLU A 1 127 ? -29.353 -24.999 64.496 1.00 49.31 127 GLU A CA 1
ATOM 1022 C C . GLU A 1 127 ? -28.388 -26.189 64.413 1.00 49.31 127 GLU A C 1
ATOM 1024 O O . GLU A 1 127 ? -28.603 -27.169 65.107 1.00 49.31 127 GLU A O 1
ATOM 1029 N N . GLU A 1 128 ? -27.332 -26.132 63.591 1.00 45.19 128 GLU A N 1
ATOM 1030 C CA . GLU A 1 128 ? -26.007 -26.663 63.959 1.00 45.19 128 GLU A CA 1
ATOM 1031 C C . GLU A 1 128 ? -24.935 -26.457 62.876 1.00 45.19 128 GLU A C 1
ATOM 1033 O O . GLU A 1 128 ? -25.090 -26.863 61.729 1.00 45.19 128 GLU A O 1
ATOM 1038 N N . ARG A 1 129 ? -23.761 -25.996 63.344 1.00 43.84 129 ARG A N 1
ATOM 1039 C CA . ARG A 1 129 ? -22.421 -26.178 62.748 1.00 43.84 129 ARG A CA 1
ATOM 1040 C C . ARG A 1 129 ? -22.184 -25.393 61.444 1.00 43.84 129 ARG A C 1
ATOM 1042 O O . ARG A 1 129 ? -22.640 -25.759 60.377 1.00 43.84 129 ARG A O 1
ATOM 1049 N N . ILE A 1 130 ? -21.367 -24.338 61.464 1.00 41.44 130 ILE A N 1
ATOM 1050 C CA . ILE A 1 130 ? -19.900 -24.433 61.315 1.00 41.44 130 ILE A CA 1
ATOM 1051 C C . ILE A 1 130 ? -19.233 -23.148 61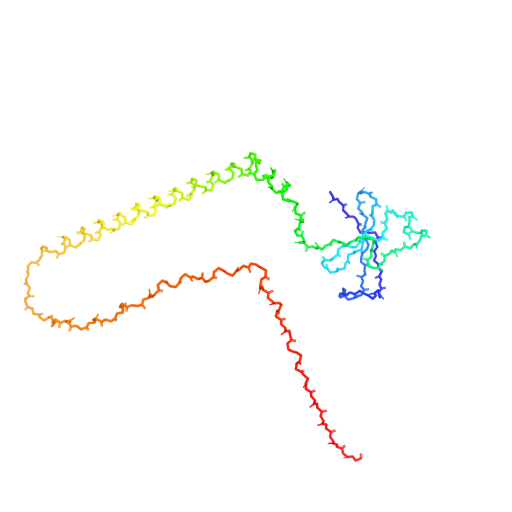.866 1.00 41.44 130 ILE A C 1
ATOM 1053 O O . ILE A 1 130 ? -19.786 -22.056 61.807 1.00 41.44 130 ILE A O 1
ATOM 1057 N N . ARG A 1 131 ? -18.045 -23.337 62.453 1.00 41.56 131 ARG A N 1
ATOM 1058 C CA . ARG A 1 131 ? -17.218 -22.408 63.253 1.00 41.56 131 ARG A CA 1
ATOM 1059 C C . ARG A 1 131 ? -16.873 -21.075 62.560 1.00 41.56 131 ARG A C 1
ATOM 1061 O O . ARG A 1 131 ? -16.763 -21.055 61.336 1.00 41.56 131 ARG A O 1
ATOM 1068 N N . PRO A 1 132 ? -16.569 -20.007 63.328 1.00 47.00 132 PRO A N 1
ATOM 1069 C CA . PRO A 1 132 ? -16.063 -18.762 62.766 1.00 47.00 132 PRO A CA 1
ATOM 1070 C C . PRO A 1 132 ? -14.644 -18.985 62.239 1.00 47.00 132 PRO A C 1
ATOM 1072 O O . PRO A 1 132 ? -13.770 -19.443 62.975 1.00 47.00 132 PRO A O 1
ATOM 1075 N N . MET A 1 133 ? -14.410 -18.660 60.969 1.00 38.47 133 MET A N 1
ATOM 1076 C CA . MET A 1 133 ? -13.059 -18.521 60.433 1.00 38.47 133 MET A CA 1
ATOM 1077 C C . MET A 1 133 ? -12.718 -17.034 60.362 1.00 38.47 133 MET A C 1
ATOM 1079 O O . MET A 1 133 ? -12.598 -16.439 59.297 1.00 38.47 133 MET A O 1
ATOM 1083 N N . GLU A 1 134 ? -12.547 -16.436 61.541 1.00 47.28 134 GLU A N 1
ATOM 1084 C CA . GLU A 1 134 ? -11.584 -15.352 61.711 1.00 47.28 134 GLU A CA 1
ATOM 1085 C C . GLU A 1 134 ? -10.190 -15.934 61.428 1.00 47.28 134 GLU A C 1
ATOM 1087 O O . GLU A 1 134 ? -9.516 -16.396 62.340 1.00 47.28 134 GLU A O 1
ATOM 1092 N N . ALA A 1 135 ? -9.812 -16.033 60.151 1.00 49.19 135 ALA A N 1
ATOM 1093 C CA . ALA A 1 135 ? -8.433 -16.192 59.677 1.00 49.19 135 ALA A CA 1
ATOM 1094 C C . ALA A 1 135 ? -8.420 -16.387 58.154 1.00 49.19 135 ALA A C 1
ATOM 1096 O O . ALA A 1 135 ? -8.225 -17.493 57.659 1.00 49.19 135 ALA A O 1
ATOM 1097 N N . LEU A 1 136 ? -8.611 -15.301 57.409 1.00 43.38 136 LEU A N 1
ATOM 1098 C CA . LEU A 1 136 ? -7.853 -15.054 56.178 1.00 43.38 136 LEU A CA 1
ATOM 1099 C C . LEU A 1 136 ? -7.857 -13.549 55.902 1.00 43.38 136 LEU A C 1
ATOM 1101 O O . LEU A 1 136 ? -8.365 -13.033 54.915 1.00 43.38 136 LEU A O 1
ATOM 1105 N N . MET A 1 137 ? -7.275 -12.849 56.875 1.00 49.62 137 MET A N 1
ATOM 1106 C CA . MET A 1 137 ? -6.449 -11.685 56.593 1.00 49.62 137 MET A CA 1
ATOM 1107 C C . MET A 1 137 ? -5.273 -12.155 55.715 1.00 49.62 137 MET A C 1
ATOM 1109 O O . MET A 1 137 ? -4.827 -13.295 55.866 1.00 49.62 137 MET A O 1
ATOM 1113 N N . CYS A 1 138 ? -4.780 -11.252 54.865 1.00 43.72 138 CYS A N 1
ATOM 1114 C CA . CYS A 1 138 ? -3.747 -11.412 53.829 1.00 43.72 138 CYS A CA 1
ATOM 1115 C C . CYS A 1 138 ? -4.303 -11.739 52.436 1.00 43.72 138 CYS A C 1
ATOM 1117 O O . CYS A 1 138 ? -4.365 -12.900 52.046 1.00 43.72 138 CYS A O 1
ATOM 1119 N N . CYS A 1 139 ? -4.683 -10.693 51.694 1.00 38.19 139 CYS A N 1
ATOM 1120 C CA . CYS A 1 139 ? -3.923 -10.184 50.538 1.00 38.19 139 CYS A CA 1
ATOM 1121 C C . CYS A 1 139 ? -4.348 -8.725 50.262 1.00 38.19 139 CYS A C 1
ATOM 1123 O O . CYS A 1 139 ? -4.855 -8.404 49.190 1.00 38.19 139 CYS A O 1
ATOM 1125 N N . ASP A 1 140 ? -4.147 -7.835 51.237 1.00 42.94 140 ASP A N 1
ATOM 1126 C CA . ASP A 1 140 ? -3.808 -6.455 50.886 1.00 42.94 140 ASP A CA 1
ATOM 1127 C C . ASP A 1 140 ? -2.398 -6.515 50.289 1.00 42.94 140 ASP A C 1
ATOM 1129 O O . ASP A 1 140 ? -1.450 -6.713 51.036 1.00 42.94 140 ASP A O 1
ATOM 1133 N N . ASP A 1 141 ? -2.289 -6.519 48.958 1.00 48.16 141 ASP A N 1
ATOM 1134 C CA . ASP A 1 141 ? -1.142 -6.046 48.160 1.00 48.16 141 ASP A CA 1
ATOM 1135 C C . ASP A 1 141 ? -1.248 -6.583 46.722 1.00 48.16 141 ASP A C 1
ATOM 1137 O O . ASP A 1 141 ? -0.536 -7.491 46.296 1.00 48.16 141 ASP A O 1
ATOM 1141 N N . VAL A 1 142 ? -2.112 -5.965 45.917 1.00 41.41 142 VAL A N 1
ATOM 1142 C CA . VAL A 1 142 ? -1.753 -5.743 44.513 1.00 41.41 142 VAL A CA 1
ATOM 1143 C C . VAL A 1 142 ? -1.561 -4.248 44.378 1.00 41.41 142 VAL A C 1
ATOM 1145 O O . VAL A 1 142 ? -2.497 -3.488 44.138 1.00 41.41 142 VAL A O 1
ATOM 1148 N N . HIS A 1 143 ? -0.316 -3.835 44.613 1.00 45.94 143 HIS A N 1
ATOM 1149 C CA . HIS A 1 143 ? 0.201 -2.558 44.160 1.00 45.94 143 HIS A CA 1
ATOM 1150 C C . HIS A 1 143 ? -0.339 -2.271 42.754 1.00 45.94 143 HIS A C 1
ATOM 1152 O O . HIS A 1 143 ? -0.069 -3.014 41.807 1.00 45.94 143 HIS A O 1
ATOM 1158 N N . GLN A 1 144 ? -1.069 -1.166 42.615 1.00 46.19 144 GLN A N 1
ATOM 1159 C CA . GLN A 1 144 ? -1.205 -0.473 41.343 1.00 46.19 144 GLN A CA 1
ATOM 1160 C C . GLN A 1 144 ? 0.191 -0.004 40.934 1.00 46.19 144 GLN A C 1
ATOM 1162 O O . GLN A 1 144 ? 0.583 1.128 41.201 1.00 46.19 144 GLN A O 1
ATOM 1167 N N . ASN A 1 145 ? 0.968 -0.888 40.316 1.00 45.66 145 ASN A N 1
ATOM 1168 C CA . ASN A 1 145 ? 2.093 -0.457 39.514 1.00 45.66 145 ASN A CA 1
ATOM 1169 C C . ASN A 1 145 ? 1.514 -0.181 38.121 1.00 45.66 145 ASN A C 1
ATOM 1171 O O . ASN A 1 145 ? 1.127 -1.136 37.441 1.00 45.66 145 ASN A O 1
ATOM 1175 N N . PRO A 1 146 ? 1.360 1.085 37.693 1.00 52.59 146 PRO A N 1
ATOM 1176 C CA . PRO A 1 146 ? 0.997 1.351 36.311 1.00 52.59 146 PRO A CA 1
ATOM 1177 C C . PRO A 1 146 ? 2.056 0.704 35.416 1.00 52.59 146 PRO A C 1
ATOM 1179 O O . PRO A 1 146 ? 3.255 0.814 35.686 1.00 52.59 146 PRO A O 1
ATOM 1182 N N . MET A 1 147 ? 1.618 -0.004 34.370 1.00 45.12 147 MET A N 1
ATOM 1183 C CA . MET A 1 147 ? 2.550 -0.545 33.384 1.00 45.12 147 MET A CA 1
ATOM 1184 C C . MET A 1 147 ? 3.437 0.597 32.872 1.00 45.12 147 MET A C 1
ATOM 1186 O O . MET A 1 147 ? 2.904 1.661 32.536 1.00 45.12 147 MET A O 1
ATOM 1190 N N . PRO A 1 148 ? 4.769 0.427 32.827 1.00 49.09 148 PRO A N 1
ATOM 1191 C CA . PRO A 1 148 ? 5.640 1.480 32.344 1.00 49.09 148 PRO A CA 1
ATOM 1192 C C . PRO A 1 148 ? 5.307 1.743 30.876 1.00 49.09 148 PRO A C 1
ATOM 1194 O O . PRO A 1 148 ? 5.433 0.865 30.023 1.00 49.09 148 PRO A O 1
ATOM 1197 N N . VAL A 1 149 ? 4.868 2.966 30.584 1.00 58.25 149 VAL A N 1
ATOM 1198 C CA . VAL A 1 149 ? 4.735 3.450 29.212 1.00 58.25 149 VAL A CA 1
ATOM 1199 C C . VAL A 1 149 ? 6.151 3.623 28.677 1.00 58.25 149 VAL A C 1
ATOM 1201 O O . VAL A 1 149 ? 6.833 4.592 29.007 1.00 58.25 149 VAL A O 1
ATOM 1204 N N . VAL A 1 150 ? 6.615 2.655 27.890 1.00 54.38 150 VAL A N 1
ATOM 1205 C CA . VAL A 1 150 ? 7.885 2.763 27.172 1.00 54.38 150 VAL A CA 1
ATOM 1206 C C . VAL A 1 150 ? 7.710 3.720 25.987 1.00 54.38 150 VAL A C 1
ATOM 1208 O O . VAL A 1 150 ? 6.851 3.490 25.134 1.00 54.38 150 VAL A O 1
ATOM 1211 N N . PRO A 1 151 ? 8.495 4.806 25.895 1.00 47.06 151 PRO A N 1
ATOM 1212 C CA . PRO A 1 151 ? 8.511 5.642 24.706 1.00 47.06 151 PRO A CA 1
ATOM 1213 C C . PRO A 1 151 ? 9.021 4.831 23.511 1.00 47.06 151 PRO A C 1
ATOM 1215 O O . PRO A 1 151 ? 10.055 4.169 23.596 1.00 47.06 151 PRO A O 1
ATOM 1218 N N . TRP A 1 152 ? 8.329 4.938 22.377 1.00 37.97 152 TRP A N 1
ATOM 1219 C CA . TRP A 1 152 ? 8.612 4.228 21.119 1.00 37.97 152 TRP A CA 1
ATOM 1220 C C . TRP A 1 152 ? 10.074 4.303 20.636 1.00 37.97 152 TRP A C 1
ATOM 1222 O O . TRP A 1 152 ? 10.530 3.437 19.899 1.00 37.97 152 TRP A O 1
ATOM 1232 N N . LYS A 1 153 ? 10.847 5.296 21.089 1.00 48.38 153 LYS A N 1
ATOM 1233 C CA . LYS A 1 153 ? 12.252 5.500 20.705 1.00 48.38 153 LYS A CA 1
ATOM 1234 C C . LYS A 1 153 ? 13.263 4.533 21.347 1.00 48.38 153 LYS A C 1
ATOM 1236 O O . LYS A 1 153 ? 14.454 4.691 21.100 1.00 48.38 153 LYS A O 1
ATOM 1241 N N . GLN A 1 154 ? 12.841 3.584 22.190 1.00 45.81 154 GLN A N 1
ATOM 1242 C CA . GLN A 1 154 ? 13.764 2.730 22.965 1.00 45.81 154 GLN A CA 1
ATOM 1243 C C . GLN A 1 154 ? 13.602 1.217 22.759 1.00 45.81 154 GLN A C 1
ATOM 1245 O O . GLN A 1 154 ? 14.183 0.435 23.509 1.00 45.81 154 GLN A O 1
ATOM 1250 N N . GLN A 1 155 ? 12.887 0.769 21.725 1.00 42.78 155 GLN A N 1
ATOM 1251 C CA . GLN A 1 155 ? 12.962 -0.637 21.321 1.00 42.78 155 GLN A CA 1
ATOM 1252 C C . GLN A 1 155 ? 14.289 -0.878 20.591 1.00 42.78 155 GLN A C 1
ATOM 1254 O O . GLN A 1 155 ? 14.422 -0.633 19.395 1.00 42.78 155 GLN A O 1
ATOM 1259 N N . THR A 1 156 ? 15.312 -1.322 21.318 1.00 50.69 156 THR A N 1
ATOM 1260 C CA . THR A 1 156 ? 16.538 -1.824 20.692 1.00 50.69 156 THR A CA 1
ATOM 1261 C C . THR A 1 156 ? 16.240 -3.146 19.996 1.00 50.69 156 THR A C 1
ATOM 1263 O O . THR A 1 156 ? 15.626 -4.030 20.596 1.00 50.69 156 THR A O 1
ATOM 1266 N N . LYS A 1 157 ? 16.689 -3.270 18.740 1.00 39.31 157 LYS A N 1
ATOM 1267 C CA . LYS A 1 157 ? 16.593 -4.489 17.923 1.00 39.31 157 LYS A CA 1
ATOM 1268 C C . LYS A 1 157 ? 17.033 -5.721 18.732 1.00 39.31 157 LYS A C 1
ATOM 1270 O O . LYS A 1 157 ? 18.058 -5.634 19.410 1.00 39.31 157 LYS A O 1
ATOM 1275 N N . PRO A 1 158 ? 16.328 -6.863 18.644 1.00 36.53 158 PRO A N 1
ATOM 1276 C CA . PRO A 1 158 ? 16.834 -8.103 19.209 1.00 36.53 158 PRO A CA 1
ATOM 1277 C C . PRO A 1 158 ? 18.133 -8.471 18.485 1.00 36.53 158 PRO A C 1
ATOM 1279 O O . PRO A 1 158 ? 18.155 -8.707 17.278 1.00 36.53 158 PRO A O 1
ATOM 1282 N N . THR A 1 159 ? 19.240 -8.460 19.221 1.00 40.00 159 THR A N 1
ATOM 1283 C CA . THR A 1 159 ? 20.540 -8.932 18.752 1.00 40.00 159 THR A CA 1
ATOM 1284 C C . THR A 1 159 ? 20.448 -10.443 18.577 1.00 40.00 159 THR A C 1
ATOM 1286 O O . THR A 1 159 ? 20.330 -11.180 19.554 1.00 40.00 159 THR A O 1
ATOM 1289 N N . HIS A 1 160 ? 20.485 -10.915 17.333 1.00 37.16 160 HIS A N 1
ATOM 1290 C CA . HIS A 1 160 ? 20.625 -12.336 17.042 1.00 37.16 160 HIS A CA 1
ATOM 1291 C C . HIS A 1 160 ? 22.015 -12.769 17.531 1.00 37.16 160 HIS A C 1
ATOM 1293 O O . HIS A 1 160 ? 23.033 -12.399 16.947 1.00 37.16 160 HIS A O 1
ATOM 1299 N N . HIS A 1 161 ? 22.077 -13.498 18.646 1.00 34.94 161 HIS A N 1
ATOM 1300 C CA . HIS A 1 161 ? 23.309 -14.153 19.065 1.00 34.94 161 HIS A CA 1
ATOM 1301 C C . HIS A 1 161 ? 23.647 -15.228 18.028 1.00 34.94 161 HIS A C 1
ATOM 1303 O O . HIS A 1 161 ? 22.918 -16.201 17.855 1.00 34.94 161 HIS A O 1
ATOM 1309 N N . GLN A 1 162 ? 24.732 -15.006 17.292 1.00 33.91 162 GLN A N 1
ATOM 1310 C CA . GLN A 1 162 ? 25.354 -16.000 16.431 1.00 33.91 162 GLN A CA 1
ATOM 1311 C C . GLN A 1 162 ? 26.182 -16.913 17.347 1.00 33.91 162 GLN A C 1
ATOM 1313 O O . GLN A 1 162 ? 27.260 -16.528 17.803 1.00 33.91 162 GLN A O 1
ATOM 1318 N N . GLU A 1 163 ? 25.657 -18.090 17.687 1.00 32.59 163 GLU A N 1
ATOM 1319 C CA . GLU A 1 163 ? 26.456 -19.143 18.315 1.00 32.59 163 GLU A CA 1
ATOM 1320 C C . GLU A 1 163 ? 27.460 -19.671 17.281 1.00 32.59 163 GLU A C 1
ATOM 1322 O O . GLU A 1 163 ? 27.102 -20.295 16.283 1.00 32.59 163 GLU A O 1
ATOM 1327 N N . GLN A 1 164 ? 28.740 -19.366 17.499 1.00 34.25 164 GLN A N 1
ATOM 1328 C CA . GLN A 1 164 ? 29.852 -20.043 16.842 1.00 34.25 164 GLN A CA 1
ATOM 1329 C C . GLN A 1 164 ? 30.054 -21.405 17.509 1.00 34.25 164 GLN A C 1
ATOM 1331 O O . GLN A 1 164 ? 30.655 -21.486 18.580 1.00 34.25 164 GLN A O 1
ATOM 1336 N N . GLU A 1 165 ? 29.620 -22.484 16.862 1.00 36.22 165 GLU A N 1
ATOM 1337 C CA . GLU A 1 165 ? 30.104 -23.821 17.202 1.00 36.22 165 GLU A CA 1
ATOM 1338 C C . GLU A 1 165 ? 31.396 -24.120 16.429 1.00 36.22 165 GLU A C 1
ATOM 1340 O O . GLU A 1 165 ? 31.414 -24.393 15.228 1.00 36.22 165 GLU A O 1
ATOM 1345 N N . HIS A 1 166 ? 32.513 -24.055 17.153 1.00 37.53 166 HIS A N 1
ATOM 1346 C CA . HIS A 1 166 ? 33.782 -24.651 16.761 1.00 37.53 166 HIS A CA 1
ATOM 1347 C C . HIS A 1 166 ? 33.675 -26.181 16.851 1.00 37.53 166 HIS A C 1
ATOM 1349 O O . HIS A 1 166 ? 33.694 -26.737 17.947 1.00 37.53 166 HIS A O 1
ATOM 1355 N N . ALA A 1 167 ? 33.657 -26.873 15.712 1.00 36.69 167 ALA A N 1
ATOM 1356 C CA . ALA A 1 167 ? 33.920 -28.308 15.654 1.00 36.69 167 ALA A CA 1
ATOM 1357 C C . ALA A 1 167 ? 35.373 -28.550 15.217 1.00 36.69 167 ALA A C 1
ATOM 1359 O O . ALA A 1 167 ? 35.703 -28.614 14.033 1.00 36.69 167 ALA A O 1
ATOM 1360 N N . SER A 1 168 ? 36.262 -28.677 16.198 1.00 37.62 168 SER A N 1
ATOM 1361 C CA . SER A 1 168 ? 37.545 -29.354 16.043 1.00 37.62 168 SER A CA 1
ATOM 1362 C C . SER A 1 168 ? 37.305 -30.866 16.033 1.00 37.62 168 SER A C 1
ATOM 1364 O O . SER A 1 168 ? 36.828 -31.431 17.013 1.00 37.62 168 SER A O 1
ATOM 1366 N N . PHE A 1 169 ? 37.678 -31.547 14.948 1.00 32.53 169 PHE A N 1
ATOM 1367 C CA . PHE A 1 169 ? 37.846 -32.999 14.977 1.00 32.53 169 PHE A CA 1
ATOM 1368 C C . PHE A 1 169 ? 39.175 -33.386 14.328 1.00 32.53 169 PHE A C 1
ATOM 1370 O O . PHE A 1 169 ? 39.353 -33.350 13.113 1.00 32.53 169 PHE A O 1
ATOM 1377 N N . LEU A 1 170 ? 40.133 -33.713 15.195 1.00 41.50 170 LEU A N 1
ATOM 1378 C CA . LEU A 1 170 ? 41.344 -34.456 14.872 1.00 41.50 170 LEU A CA 1
ATOM 1379 C C . LEU A 1 170 ? 40.961 -35.917 14.609 1.00 41.50 170 LEU A C 1
ATOM 1381 O O . LEU A 1 170 ? 40.178 -36.491 15.362 1.00 41.50 170 LEU A O 1
ATOM 1385 N N . GLY A 1 171 ? 41.556 -36.535 13.590 1.00 32.50 171 GLY A N 1
ATOM 1386 C CA . GLY A 1 171 ? 41.342 -37.951 13.302 1.00 32.50 171 GLY A CA 1
ATOM 1387 C C . GLY A 1 171 ? 42.250 -38.480 12.200 1.00 32.50 171 GLY A C 1
ATOM 1388 O O . GLY A 1 171 ? 41.878 -38.515 11.038 1.00 32.50 171 GLY A O 1
ATOM 1389 N N . THR A 1 172 ? 43.448 -38.877 12.608 1.00 38.38 172 THR A N 1
ATOM 1390 C CA . THR A 1 172 ? 44.468 -39.654 11.890 1.00 38.38 172 THR A CA 1
ATOM 1391 C C . THR A 1 172 ? 43.940 -40.888 11.145 1.00 38.38 172 THR A C 1
ATOM 1393 O O . THR A 1 172 ? 43.296 -41.733 11.771 1.00 38.38 172 THR A O 1
ATOM 1396 N N . SER A 1 173 ? 44.351 -41.085 9.889 1.00 41.31 173 SER A N 1
ATOM 1397 C CA . SER A 1 173 ? 45.239 -42.174 9.406 1.00 41.31 173 SER A CA 1
ATOM 1398 C C . SER A 1 173 ? 45.441 -42.075 7.897 1.00 41.31 173 SER A C 1
ATOM 1400 O O . SER A 1 173 ? 44.447 -41.788 7.197 1.00 41.31 173 SER A O 1
#

Foldseek 3Di:
DDKDFPDWDAPAPAPDDRNIWTWIQDPQQFIWTDGPQKIARFGNHPVCCVPPNTDPVHPDMDGHPDDPDDDPVRVVVVCPDPVVVVVVVVVVVVVVVVVVVVVVVVVVVVVVVVVVVVVVPPDDDDDDDDDDPPDDDDDPDPPPPPDDPDDPVPPDDPDDDDDDDDDDDDDDD

Sequence (173 aa):
MEMEVIGAIDDFPCEVFGLQLVLLLCEDGNIYAHEDEVLHLVARSLKELFSSGMTFPGIETFQLGECFEYTEEEYNKIMESSEVKEVKEEHRKFREYLDLELLQALTDFKEQIKAELSSASDVQTEEERIRPMEALMCCDDVHQNPMPVVPWKQQTKPTHHQEQEHASFLGTS

InterPro domains:
  IPR003360 US22-like [PF02393] (2-58)

Radius of gyration: 34.06 Å; chains: 1; bounding box: 84×62×89 Å

Organism: NCBI:txid2609070

pLDDT: mean 77.04, std 23.73, range [32.5, 98.19]

Secondary structure (DSSP, 8-state):
--EEEEEEETT--SSSTTS-EEEEEETTS-EEEEETTEEEEEESSHHHHHHH---SS-SEEEETTPPP---HHHHHHHHHSHHHHHHHHHHHHHHHHHHHHHHHHHHHHHHHHHHHHHHTT-S----------------------PPP---GGG-------------------